Protein AF-A0A8I1A4J4-F1 (afdb_monomer)

Mean predicted aligned error: 4.93 Å

InterPro domains:
  IPR003477 mRNA interferase PemK-like [PF02452] (31-121)
  IPR011067 Plasmid maintenance toxin/Cell growth inhibitor [G3DSA:2.30.30.110] (20-127)

Radius of gyration: 15.29 Å; Cα contacts (8 Å, |Δi|>4): 222; chains: 1; bounding box: 37×37×42 Å

Nearest PDB structures (foldseek):
  4mdx-assembly1_B  TM=7.450E-01  e=3.726E-05  Bacillus subtilis subsp. subtilis str. 168
  1ne8-assembly1_A-2  TM=7.838E-01  e=9.534E-05  Bacillus subtilis
  5dlo-assembly1_A  TM=7.518E-01  e=6.703E-05  Staphylococcus aureus
  4mzm-assembly2_C  TM=7.976E-01  e=1.929E-04  Staphylococcus aureus subsp. aureus N315
  9g2a-assembly1_B  TM=7.712E-01  e=2.743E-04  Staphylococcus aureus subsp. aureus N315

Secondary structure (DSSP, 8-state):
--HHHHHHHHHHHHHHHHTT--GGGSPP--TT-EEEEE--S-STTS--SEEEEEE-S---TT-SEEEEEEEEEEPSS-PPPTTEEEEEE-HHHHHTTT--S--EEEEEGGG-EEEEGGGEEE--S--

Foldseek 3Di:
DDPVVVLVVVVVVCVVCVVVDFLLQFDQADAQDKFWFAPGDDDDPADGGIFIWGFHDRDDSRDQKGKTWTKDWADPPDDDDPQKAWPAFDPVRCVVVVHPDGTTMITRNVNIDMDGPSGTPPDGYDD

Organism: Thermoactinomyces intermedius (NCBI:txid2024)

pLDDT: mean 89.9, std 9.48, range [52.91, 98.5]

Solvent-accessible surface area (backbone atoms only — not comparable to full-atom values): 7405 Å² total; per-residue (Å²): 132,60,75,67,59,54,48,53,51,55,51,51,50,48,64,72,42,53,89,75,64,58,41,61,75,38,46,72,62,47,58,69,41,73,33,34,31,48,58,42,86,56,67,90,90,50,76,50,41,79,36,45,26,35,28,73,43,82,61,63,46,69,45,58,54,47,44,30,30,38,44,47,75,44,68,81,94,62,87,75,54,94,58,38,46,81,68,46,71,50,67,71,71,31,52,79,69,72,44,89,62,94,39,32,32,30,35,35,57,85,58,52,44,75,42,54,55,83,36,50,71,33,78,44,59,77,130

Structure (mmCIF, N/CA/C/O backbone):
data_AF-A0A8I1A4J4-F1
#
_entry.id   AF-A0A8I1A4J4-F1
#
loop_
_atom_site.group_PDB
_atom_site.id
_atom_site.type_symbol
_atom_site.label_atom_id
_atom_site.label_alt_id
_atom_site.label_comp_id
_atom_site.label_asym_id
_atom_site.label_entity_id
_atom_site.label_seq_id
_atom_site.pdbx_PDB_ins_code
_atom_site.Cartn_x
_atom_site.Cartn_y
_atom_site.Cartn_z
_atom_site.occupancy
_atom_site.B_iso_or_equiv
_atom_site.auth_seq_id
_atom_site.auth_comp_id
_atom_site.auth_asym_id
_atom_site.auth_atom_id
_atom_site.pdbx_PDB_model_num
ATOM 1 N N . MET A 1 1 ? 7.230 24.936 -4.726 1.00 52.91 1 MET A N 1
ATOM 2 C CA . MET A 1 1 ? 7.693 24.226 -3.509 1.00 52.91 1 MET A CA 1
ATOM 3 C C . MET A 1 1 ? 8.372 22.930 -3.926 1.00 52.91 1 MET A C 1
ATOM 5 O O . MET A 1 1 ? 7.842 22.257 -4.801 1.00 52.91 1 MET A O 1
ATOM 9 N N . ALA A 1 2 ? 9.539 22.599 -3.368 1.00 64.19 2 ALA A N 1
ATOM 10 C CA . ALA A 1 2 ? 10.268 21.379 -3.722 1.00 64.19 2 ALA A CA 1
ATOM 11 C C . ALA A 1 2 ? 9.506 20.118 -3.263 1.00 64.19 2 ALA A C 1
ATOM 13 O O . ALA A 1 2 ? 8.890 20.113 -2.203 1.00 64.19 2 ALA A O 1
ATOM 14 N N . VAL A 1 3 ? 9.566 19.022 -4.027 1.00 63.00 3 VAL A N 1
ATOM 15 C CA . VAL A 1 3 ? 8.867 17.751 -3.716 1.00 63.00 3 VAL A CA 1
ATOM 16 C C . VAL A 1 3 ? 9.197 17.224 -2.307 1.00 63.00 3 VAL A C 1
ATOM 18 O O . VAL A 1 3 ? 8.340 16.634 -1.650 1.00 63.00 3 VAL A O 1
ATOM 21 N N . SER A 1 4 ? 10.412 17.496 -1.818 1.00 65.06 4 SER A N 1
ATOM 22 C CA . SER A 1 4 ? 10.861 17.153 -0.461 1.00 65.06 4 SER A CA 1
ATOM 23 C C . SER A 1 4 ? 10.047 17.855 0.636 1.00 65.06 4 SER A C 1
ATOM 25 O O . SER A 1 4 ? 9.600 17.203 1.578 1.00 65.06 4 SER A O 1
ATOM 27 N N . THR A 1 5 ? 9.754 19.155 0.489 1.00 77.62 5 THR A N 1
ATOM 28 C CA . THR A 1 5 ? 9.017 19.899 1.524 1.00 77.62 5 THR A CA 1
ATOM 29 C C . THR A 1 5 ? 7.597 19.368 1.662 1.00 77.62 5 THR A C 1
ATOM 31 O O . THR A 1 5 ? 7.131 19.163 2.777 1.00 77.62 5 THR A O 1
ATOM 34 N N . LYS A 1 6 ? 6.933 19.048 0.543 1.00 81.62 6 LYS A N 1
ATOM 35 C CA . LYS A 1 6 ? 5.584 18.463 0.556 1.00 81.62 6 LYS A CA 1
ATOM 36 C C . LYS A 1 6 ? 5.534 17.151 1.347 1.00 81.62 6 LYS A C 1
ATOM 38 O O . LYS A 1 6 ? 4.656 16.986 2.182 1.00 81.62 6 LYS A O 1
ATOM 43 N N . ARG A 1 7 ? 6.480 16.236 1.116 1.00 79.06 7 ARG A N 1
ATOM 44 C CA . ARG A 1 7 ? 6.495 14.928 1.794 1.00 79.06 7 ARG A CA 1
ATOM 45 C C . ARG A 1 7 ? 6.729 15.044 3.303 1.00 79.06 7 ARG A C 1
ATOM 47 O O . ARG A 1 7 ? 6.149 14.275 4.063 1.00 79.06 7 ARG A O 1
ATOM 54 N N . LEU A 1 8 ? 7.533 16.016 3.737 1.00 84.44 8 LEU A N 1
ATOM 55 C CA . LEU A 1 8 ? 7.713 16.318 5.160 1.00 84.44 8 LEU A CA 1
ATOM 56 C C . LEU A 1 8 ? 6.434 16.88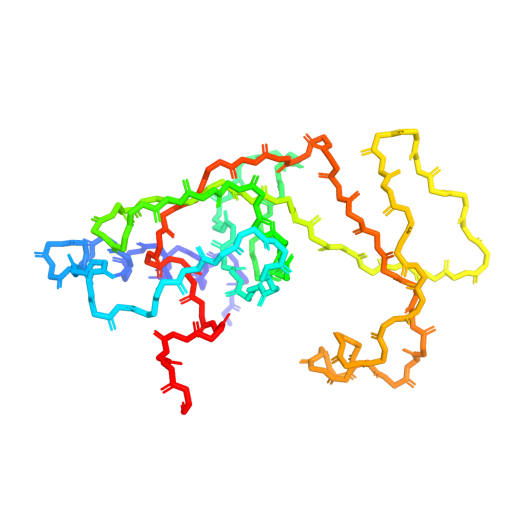1 5.793 1.00 84.44 8 LEU A C 1
ATOM 58 O O . LEU A 1 8 ? 6.077 16.476 6.897 1.00 84.44 8 LEU A O 1
ATOM 62 N N . TYR A 1 9 ? 5.713 17.759 5.088 1.00 87.69 9 TYR A N 1
ATOM 63 C CA . TYR A 1 9 ? 4.409 18.247 5.546 1.00 87.69 9 TYR A CA 1
ATOM 64 C C . TYR A 1 9 ? 3.374 17.123 5.645 1.00 87.69 9 TYR A C 1
ATOM 66 O O . TYR A 1 9 ? 2.691 17.024 6.662 1.00 87.69 9 TYR A O 1
ATOM 74 N N . ASP A 1 10 ? 3.300 16.249 4.637 1.00 88.00 10 ASP A N 1
ATOM 75 C CA . ASP A 1 10 ? 2.407 15.085 4.649 1.00 88.00 10 ASP A CA 1
ATOM 76 C C . ASP A 1 10 ? 2.722 14.183 5.864 1.00 88.00 10 ASP A C 1
ATOM 78 O O . ASP A 1 10 ? 1.821 13.778 6.602 1.00 88.00 10 ASP A O 1
ATOM 82 N N . PHE A 1 11 ? 4.011 13.941 6.142 1.00 89.12 11 PHE A N 1
ATOM 83 C CA . PHE A 1 11 ? 4.449 13.185 7.319 1.00 89.12 11 PHE A CA 1
ATOM 84 C C . PHE A 1 11 ? 4.060 13.855 8.644 1.00 89.12 11 PHE A C 1
ATOM 86 O O . PHE A 1 11 ? 3.519 13.193 9.528 1.00 89.12 11 PHE A O 1
ATOM 93 N N . SER A 1 12 ? 4.264 15.168 8.770 1.00 90.56 12 SER A N 1
ATOM 94 C CA . SER A 1 12 ? 3.838 15.930 9.949 1.00 90.56 12 SER A CA 1
ATOM 95 C C . SER A 1 12 ? 2.323 15.843 10.172 1.00 90.56 12 SER A C 1
ATOM 97 O O . SER A 1 12 ? 1.876 15.656 11.305 1.00 90.56 12 SER A O 1
ATOM 99 N N . GLY A 1 13 ? 1.531 15.890 9.097 1.00 91.12 13 GLY A N 1
ATOM 100 C CA . GLY A 1 13 ? 0.082 15.709 9.158 1.00 91.12 13 GLY A CA 1
ATOM 101 C C . GLY A 1 13 ? -0.326 14.333 9.690 1.00 91.12 13 GLY A C 1
ATOM 102 O O . GLY A 1 13 ? -1.251 14.240 10.500 1.00 91.12 13 GLY A O 1
ATOM 103 N N . TYR A 1 14 ? 0.388 13.268 9.306 1.00 92.12 14 TYR A N 1
ATOM 104 C CA . TYR A 1 14 ? 0.162 11.941 9.885 1.00 92.12 14 TYR A CA 1
ATOM 105 C C . TYR A 1 14 ? 0.416 11.927 11.395 1.00 92.12 14 TYR A C 1
ATOM 107 O O . TYR A 1 14 ? -0.443 11.443 12.125 1.00 92.12 14 TYR A O 1
ATOM 115 N N . LEU A 1 15 ? 1.519 12.514 11.872 1.00 91.81 15 LEU A N 1
ATOM 116 C CA . LEU A 1 15 ? 1.828 12.570 13.310 1.00 91.81 15 LEU A CA 1
ATOM 117 C C . LEU A 1 15 ? 0.738 13.299 14.110 1.00 91.81 15 LEU A C 1
ATOM 119 O O . LEU A 1 15 ? 0.333 12.850 15.177 1.00 91.81 15 LEU A O 1
ATOM 123 N N . GLN A 1 16 ? 0.203 14.400 13.578 1.00 92.81 16 GLN A N 1
ATOM 124 C CA . GLN A 1 16 ? -0.887 15.132 14.234 1.00 92.81 16 GLN A CA 1
ATOM 125 C C . GLN A 1 16 ? -2.200 14.337 14.276 1.00 92.81 16 GLN A C 1
ATOM 127 O O . GLN A 1 16 ? -2.998 14.489 15.205 1.00 92.81 16 GLN A O 1
ATOM 132 N N . PHE A 1 17 ? -2.456 13.516 13.256 1.00 92.62 17 PHE A N 1
ATOM 133 C CA . PHE A 1 17 ? -3.683 12.734 13.145 1.00 92.62 17 PHE A CA 1
ATOM 134 C C . PHE A 1 17 ? -3.622 11.393 13.889 1.00 92.62 17 PHE A C 1
ATOM 136 O O . PHE A 1 17 ? -4.673 10.842 14.207 1.00 92.62 17 PHE A O 1
ATOM 143 N N . GLU A 1 18 ? -2.427 10.884 14.193 1.00 92.94 18 GLU A N 1
ATOM 144 C CA . GLU A 1 18 ? -2.197 9.573 14.814 1.00 92.94 18 GLU A CA 1
ATOM 145 C C . GLU A 1 18 ? -3.044 9.353 16.071 1.00 92.94 18 GLU A C 1
ATOM 147 O O . GLU A 1 18 ? -3.772 8.368 16.157 1.00 92.94 18 GLU A O 1
ATOM 152 N N . LEU A 1 19 ? -3.070 10.332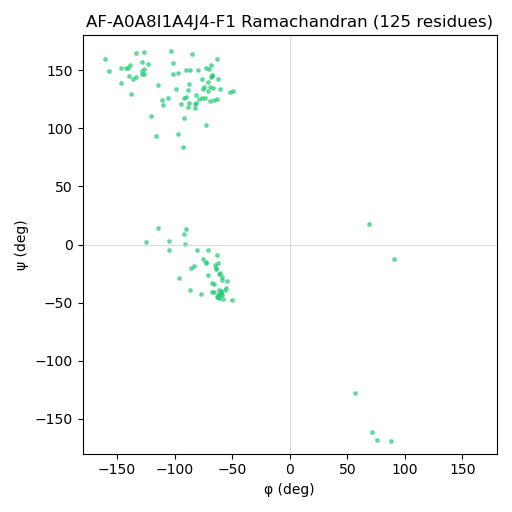 16.980 1.00 91.75 19 LEU A N 1
ATOM 153 C CA . LEU A 1 19 ? -3.843 10.263 18.228 1.00 91.75 19 LEU A CA 1
ATOM 154 C C . LEU A 1 19 ? -5.366 10.199 18.022 1.00 91.75 19 LEU A C 1
ATOM 156 O O . LEU A 1 19 ? -6.101 9.811 18.926 1.00 91.75 19 LEU A O 1
ATOM 160 N N . LYS A 1 20 ? -5.858 10.620 16.853 1.00 94.56 20 LYS A N 1
ATOM 161 C CA . LYS A 1 20 ? -7.288 10.649 16.504 1.00 94.56 20 LYS A CA 1
ATOM 162 C C . LYS A 1 20 ? -7.674 9.528 15.540 1.00 94.56 20 LYS A C 1
ATOM 164 O O . LYS A 1 20 ? -8.848 9.420 15.169 1.00 94.56 20 LYS A O 1
ATOM 169 N N . PHE A 1 21 ? -6.707 8.745 15.072 1.00 95.25 21 PHE A N 1
ATOM 170 C CA . PHE A 1 21 ? -6.955 7.710 14.089 1.00 95.25 21 PHE A CA 1
ATOM 171 C C . PHE A 1 21 ? -7.626 6.499 14.736 1.00 95.25 21 PHE A C 1
ATOM 173 O O . PHE A 1 21 ? -7.111 5.911 15.679 1.00 95.25 21 PHE A O 1
ATOM 180 N N . ASP A 1 22 ? -8.763 6.097 14.170 1.00 95.38 22 ASP A N 1
ATOM 181 C CA . ASP A 1 22 ? -9.429 4.844 14.511 1.00 95.38 22 ASP A CA 1
ATOM 182 C C . ASP A 1 22 ? -9.543 3.973 13.246 1.00 95.38 22 ASP A C 1
ATOM 184 O O . ASP A 1 22 ? -10.313 4.321 12.335 1.00 95.38 22 ASP A O 1
ATOM 188 N N . PRO A 1 23 ? -8.809 2.846 13.161 1.00 95.12 23 PRO A N 1
ATOM 189 C CA . PRO A 1 23 ? -8.857 1.946 12.010 1.00 95.12 23 PRO A CA 1
ATOM 190 C C . PRO A 1 23 ? -10.251 1.352 11.783 1.00 95.12 23 PRO A C 1
ATOM 192 O O . PRO A 1 23 ? -10.616 1.089 10.636 1.00 95.12 23 PRO A O 1
ATOM 195 N N . LYS A 1 24 ? -11.091 1.239 12.824 1.00 94.56 24 LYS A N 1
ATOM 196 C CA . LYS A 1 24 ? -12.464 0.727 12.694 1.00 94.56 24 LYS A CA 1
ATOM 197 C C . LYS A 1 24 ? -13.339 1.628 11.828 1.00 94.56 24 LYS A C 1
ATOM 199 O O . LYS A 1 24 ? -14.33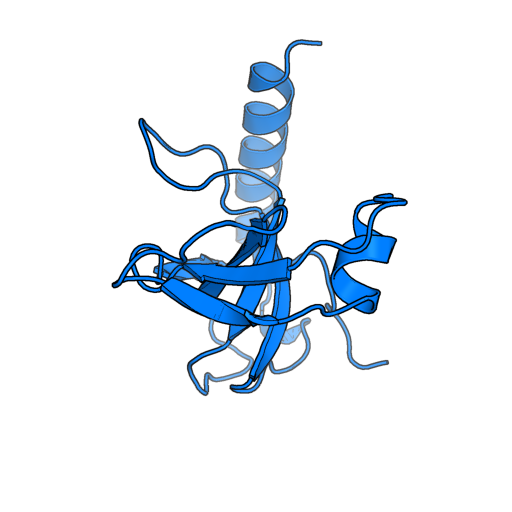9 1.165 11.282 1.00 94.56 24 LYS A O 1
ATOM 204 N N . ARG A 1 25 ? -12.978 2.901 11.643 1.00 93.44 25 ARG A N 1
ATOM 205 C CA . ARG A 1 25 ? -13.704 3.822 10.752 1.00 93.44 25 ARG A CA 1
ATOM 206 C C . ARG A 1 25 ? -13.482 3.523 9.269 1.00 93.44 25 ARG A C 1
ATOM 208 O O . ARG A 1 25 ? -14.234 4.038 8.442 1.00 93.44 25 ARG A O 1
ATOM 215 N N . LEU A 1 26 ? -12.477 2.716 8.933 1.00 94.50 26 LEU A N 1
ATOM 216 C CA . LEU A 1 26 ? -12.241 2.228 7.577 1.00 94.50 26 LEU A CA 1
ATOM 217 C C . LEU A 1 26 ? -13.085 0.978 7.289 1.00 94.50 26 LEU A C 1
ATOM 219 O O . LEU A 1 26 ? -13.595 0.334 8.213 1.00 94.50 26 LEU A O 1
ATOM 223 N N . LYS A 1 27 ? -13.237 0.619 6.007 1.00 94.44 27 LYS A N 1
ATOM 224 C CA . LYS A 1 27 ? -13.748 -0.712 5.629 1.00 94.44 27 LYS A CA 1
ATOM 225 C C . LYS A 1 27 ? -12.788 -1.816 6.100 1.00 94.44 27 LYS A C 1
ATOM 227 O O . LYS A 1 27 ? -11.613 -1.555 6.352 1.00 94.44 27 LYS A O 1
ATOM 232 N N . LYS A 1 28 ? -13.292 -3.051 6.210 1.00 94.88 28 LYS A N 1
ATOM 233 C CA . LYS A 1 28 ? -12.420 -4.234 6.267 1.00 94.88 28 LYS A CA 1
ATOM 234 C C . LYS A 1 28 ? -11.776 -4.404 4.890 1.00 94.88 28 LYS A C 1
ATOM 236 O O . LYS A 1 28 ? -12.464 -4.210 3.887 1.00 94.88 28 LYS A O 1
ATOM 241 N N . TYR A 1 29 ? -10.480 -4.675 4.871 1.00 96.31 29 TYR A N 1
ATOM 242 C CA . TYR A 1 29 ? -9.728 -4.950 3.656 1.00 96.31 29 TYR A CA 1
ATOM 243 C C . TYR A 1 29 ? -9.442 -6.444 3.632 1.00 96.31 29 TYR A C 1
ATOM 245 O O . TYR A 1 29 ? -8.936 -6.972 4.618 1.00 96.31 29 TYR A O 1
ATOM 253 N N . GLU A 1 30 ? -9.809 -7.099 2.542 1.00 96.00 30 GLU A N 1
ATOM 254 C CA . GLU A 1 30 ? -9.642 -8.545 2.384 1.00 96.00 30 GLU A CA 1
ATOM 255 C C . GLU A 1 30 ? -8.413 -8.843 1.507 1.00 96.00 30 GLU A C 1
ATOM 257 O O . GLU A 1 30 ? -8.031 -7.996 0.690 1.00 96.00 30 GLU A O 1
ATOM 262 N N . PRO A 1 31 ? -7.801 -10.037 1.615 1.00 97.62 31 PRO A N 1
ATOM 263 C CA . PRO A 1 31 ? -6.797 -10.488 0.657 1.00 97.62 31 PRO A CA 1
ATOM 264 C C . PRO A 1 31 ? -7.274 -10.319 -0.791 1.00 97.62 31 PRO A C 1
ATOM 266 O O . PRO A 1 31 ? -8.385 -10.711 -1.141 1.00 97.62 31 PRO A O 1
ATOM 269 N N . GLY A 1 32 ? -6.426 -9.740 -1.638 1.00 96.44 32 GLY A N 1
ATOM 270 C CA . GLY A 1 32 ? -6.747 -9.429 -3.032 1.00 96.44 32 GLY A CA 1
ATOM 271 C C . GLY A 1 32 ? -7.345 -8.038 -3.262 1.00 96.44 32 GLY A C 1
ATOM 272 O O . GLY A 1 32 ? -7.358 -7.589 -4.408 1.00 96.44 32 GLY A O 1
ATOM 273 N N . ASP A 1 33 ? -7.767 -7.312 -2.216 1.00 96.25 33 ASP A N 1
ATOM 274 C CA . ASP A 1 33 ? -8.204 -5.920 -2.367 1.00 96.25 33 ASP A CA 1
ATOM 275 C C . ASP A 1 33 ? -7.057 -5.055 -2.920 1.00 96.25 33 ASP A C 1
ATOM 277 O O . ASP A 1 33 ? -5.928 -5.085 -2.418 1.00 96.25 33 ASP A O 1
ATOM 281 N N . ILE A 1 34 ? -7.368 -4.226 -3.923 1.00 96.06 34 ILE A N 1
ATOM 282 C CA . ILE A 1 34 ? -6.459 -3.192 -4.424 1.00 96.06 34 ILE A CA 1
ATOM 283 C C . ILE A 1 34 ? -6.734 -1.890 -3.679 1.00 96.06 34 ILE A C 1
ATOM 285 O O . ILE A 1 34 ? -7.857 -1.382 -3.660 1.00 96.06 34 ILE A O 1
ATOM 289 N N . ILE A 1 35 ? -5.683 -1.329 -3.093 1.00 96.56 35 ILE A N 1
ATOM 290 C CA . 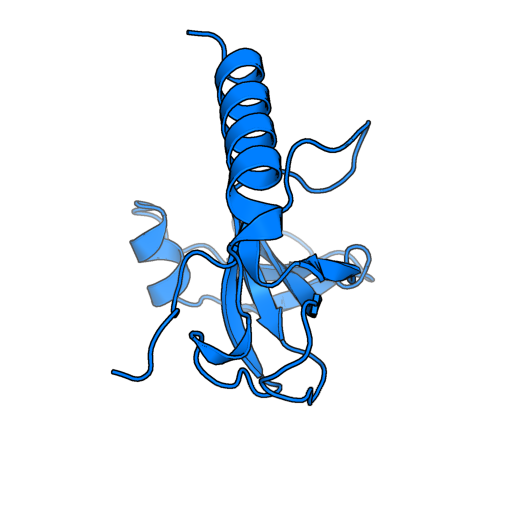ILE A 1 35 ? -5.740 -0.092 -2.323 1.00 96.56 35 ILE A CA 1
ATOM 291 C C . ILE A 1 35 ? -4.722 0.922 -2.837 1.00 96.56 35 ILE A C 1
ATOM 293 O O . ILE A 1 35 ? -3.638 0.570 -3.291 1.00 96.56 35 ILE A O 1
ATOM 297 N N . ASP A 1 36 ? -5.073 2.198 -2.760 1.00 96.06 36 ASP A N 1
ATOM 298 C CA . ASP A 1 36 ? -4.197 3.331 -3.033 1.00 96.06 36 ASP A CA 1
ATOM 299 C C . ASP A 1 36 ? -3.583 3.829 -1.721 1.00 96.06 36 ASP A C 1
ATOM 301 O O . ASP A 1 36 ? -4.307 4.189 -0.786 1.00 96.06 36 ASP A O 1
ATOM 305 N N . VAL A 1 37 ? -2.255 3.822 -1.638 1.00 96.06 37 VAL A N 1
ATOM 306 C CA . VAL A 1 37 ? -1.500 3.986 -0.393 1.00 96.06 37 VAL A CA 1
ATOM 307 C C . VAL A 1 37 ? -0.332 4.939 -0.588 1.00 96.06 37 VAL A C 1
ATOM 309 O O . VAL A 1 37 ? 0.365 4.876 -1.596 1.00 96.06 37 VAL A O 1
ATOM 312 N N . ASP A 1 38 ? -0.041 5.766 0.416 1.00 95.31 38 ASP A N 1
ATOM 313 C CA . ASP A 1 38 ? 1.241 6.471 0.508 1.00 95.31 38 ASP A CA 1
ATOM 314 C C . ASP A 1 38 ? 2.291 5.691 1.313 1.00 95.31 38 ASP A C 1
ATOM 316 O O . ASP A 1 38 ? 2.242 5.608 2.545 1.00 95.31 38 ASP A O 1
ATOM 320 N N . PHE A 1 39 ? 3.299 5.176 0.611 1.00 94.56 39 PHE A N 1
ATOM 321 C CA . PHE A 1 39 ? 4.445 4.484 1.200 1.00 94.56 39 PHE A CA 1
ATOM 322 C C . PHE A 1 39 ? 5.401 5.413 1.957 1.00 94.56 39 PHE A C 1
ATOM 324 O O . PHE A 1 39 ? 6.307 4.929 2.629 1.00 94.56 39 PHE A O 1
ATOM 331 N N . GLY A 1 40 ? 5.170 6.727 1.926 1.00 90.69 40 GLY A N 1
ATOM 332 C CA . GLY A 1 40 ? 5.847 7.707 2.763 1.00 90.69 40 GLY A CA 1
ATOM 333 C C . GLY A 1 40 ? 7.148 8.244 2.185 1.00 90.69 40 GLY A C 1
ATOM 334 O O . GLY A 1 40 ? 7.477 8.059 1.009 1.00 90.69 40 GLY A O 1
ATOM 335 N N . PHE A 1 41 ? 7.874 8.962 3.041 1.00 87.31 41 PHE A N 1
ATOM 336 C CA . PHE A 1 41 ? 9.204 9.481 2.759 1.00 87.31 41 PHE A CA 1
ATOM 337 C C . PHE A 1 41 ? 10.244 8.533 3.348 1.00 87.31 41 PHE A C 1
ATOM 339 O O . PHE A 1 41 ? 10.547 8.601 4.536 1.00 87.31 41 PHE A O 1
ATOM 346 N N . ASN A 1 42 ? 10.736 7.627 2.509 1.00 88.50 42 ASN A N 1
ATOM 347 C CA . ASN A 1 42 ? 11.674 6.589 2.914 1.00 88.50 42 ASN A CA 1
ATOM 348 C C . ASN A 1 42 ? 13.107 6.921 2.483 1.00 88.50 42 ASN A C 1
ATOM 350 O O . ASN A 1 42 ? 13.337 7.823 1.673 1.00 88.50 42 ASN A O 1
ATOM 354 N N . VAL A 1 43 ? 14.068 6.192 3.045 1.00 90.94 43 VAL A N 1
ATOM 355 C CA . VAL A 1 43 ? 15.500 6.395 2.804 1.00 90.94 43 VAL A CA 1
ATOM 356 C C . VAL A 1 43 ? 15.999 5.560 1.624 1.00 90.94 43 VAL A C 1
ATOM 358 O O . VAL A 1 43 ? 15.507 4.466 1.349 1.00 90.94 43 VAL A O 1
ATOM 361 N N . GLY A 1 44 ? 17.016 6.068 0.926 1.00 90.25 44 GLY A N 1
ATOM 362 C CA . GLY A 1 44 ? 17.693 5.331 -0.141 1.00 90.25 44 GLY A CA 1
ATOM 363 C C . GLY A 1 44 ? 16.754 4.867 -1.261 1.00 90.25 44 GLY A C 1
ATOM 364 O O . GLY A 1 44 ? 16.034 5.668 -1.852 1.00 90.25 44 GLY A O 1
ATOM 365 N N . ALA A 1 45 ? 16.807 3.569 -1.575 1.00 89.25 45 ALA A N 1
ATOM 366 C CA . ALA A 1 45 ? 16.066 2.945 -2.674 1.00 89.25 45 ALA A CA 1
ATOM 367 C C . ALA A 1 45 ? 14.693 2.375 -2.264 1.00 89.25 45 ALA A C 1
ATOM 369 O O . ALA A 1 45 ? 14.058 1.672 -3.053 1.00 89.25 45 ALA A O 1
ATOM 370 N N . GLU A 1 46 ? 14.231 2.645 -1.041 1.00 92.12 46 GLU A N 1
ATOM 371 C CA . GLU A 1 46 ? 12.908 2.215 -0.601 1.00 92.12 46 GLU A CA 1
ATOM 372 C C . GLU A 1 46 ? 11.796 2.852 -1.444 1.00 92.12 46 GLU A C 1
ATOM 374 O O . GLU A 1 46 ? 11.843 4.029 -1.812 1.00 92.12 46 GLU A O 1
ATOM 379 N N . LEU A 1 47 ? 10.743 2.077 -1.717 1.00 92.06 47 LEU A N 1
ATOM 380 C CA . LEU A 1 47 ? 9.560 2.604 -2.389 1.00 92.06 47 LEU A CA 1
ATOM 381 C C . LEU A 1 47 ? 8.912 3.674 -1.511 1.00 92.06 47 LEU A C 1
ATOM 383 O O . LEU A 1 47 ? 8.567 3.391 -0.369 1.00 92.06 47 LEU A O 1
ATOM 387 N N . GLY A 1 48 ? 8.712 4.872 -2.052 1.00 91.62 48 GLY A N 1
ATOM 388 C CA . GLY A 1 48 ? 8.064 5.979 -1.355 1.00 91.62 48 GLY A CA 1
ATOM 389 C C . GLY A 1 48 ? 7.011 6.666 -2.217 1.00 91.62 48 GLY A C 1
ATOM 390 O O . GLY A 1 48 ? 6.986 6.516 -3.439 1.00 91.62 48 GLY A O 1
ATOM 391 N N . GLY A 1 49 ? 6.166 7.469 -1.578 1.00 90.94 49 GLY A N 1
ATOM 392 C CA . GLY A 1 49 ? 5.051 8.152 -2.227 1.00 90.94 49 GLY A CA 1
ATOM 393 C C . GLY A 1 49 ? 3.856 7.245 -2.538 1.00 90.94 49 GLY A C 1
ATOM 394 O O . GLY A 1 49 ? 3.753 6.112 -2.067 1.00 90.94 49 GLY A O 1
ATOM 395 N N . ARG A 1 50 ? 2.930 7.775 -3.344 1.00 92.31 50 ARG A N 1
ATOM 396 C CA . ARG A 1 50 ? 1.614 7.180 -3.596 1.00 92.31 50 ARG A CA 1
ATOM 397 C C . ARG A 1 50 ? 1.658 6.076 -4.654 1.00 92.31 50 ARG A C 1
ATOM 399 O O . ARG A 1 50 ? 2.033 6.320 -5.801 1.00 92.31 50 ARG A O 1
ATOM 406 N N . HIS A 1 51 ? 1.250 4.870 -4.279 1.00 94.44 51 HIS A N 1
ATOM 407 C CA . HIS A 1 51 ? 1.190 3.701 -5.148 1.00 94.44 51 HIS A CA 1
ATOM 408 C C . HIS A 1 51 ? -0.040 2.846 -4.848 1.00 94.44 51 HIS A C 1
ATOM 410 O O . HIS A 1 51 ? -0.503 2.776 -3.713 1.00 94.44 51 HIS A O 1
ATOM 416 N N . TYR A 1 52 ? -0.516 2.138 -5.873 1.00 96.69 52 TYR A N 1
ATOM 417 C CA . TYR A 1 52 ? -1.433 1.031 -5.644 1.00 96.69 52 TYR A CA 1
ATOM 418 C C . TYR A 1 52 ? -0.696 -0.126 -4.979 1.00 96.69 52 TYR A C 1
ATOM 420 O O . TYR A 1 52 ? 0.503 -0.312 -5.197 1.00 96.69 52 TYR A O 1
ATOM 428 N N . ALA A 1 53 ? -1.417 -0.910 -4.195 1.00 97.94 53 ALA A N 1
ATOM 429 C CA . ALA A 1 53 ? -0.920 -2.111 -3.556 1.00 97.94 53 ALA A CA 1
ATOM 430 C C . ALA A 1 53 ? -2.040 -3.149 -3.458 1.00 97.94 53 ALA A C 1
ATOM 432 O O . ALA A 1 53 ? -3.212 -2.783 -3.380 1.00 97.94 53 ALA A O 1
ATOM 433 N N . VAL A 1 54 ? -1.671 -4.427 -3.455 1.00 98.06 54 VAL A N 1
ATOM 434 C CA . VAL A 1 54 ? -2.595 -5.530 -3.176 1.00 98.06 54 VAL A CA 1
ATOM 435 C C . VAL A 1 54 ? -2.447 -5.961 -1.722 1.00 98.06 54 VAL A C 1
ATOM 437 O O . VAL A 1 54 ? -1.327 -6.096 -1.222 1.00 98.06 54 VAL A O 1
ATOM 440 N N . VAL A 1 55 ? -3.569 -6.147 -1.036 1.00 98.19 55 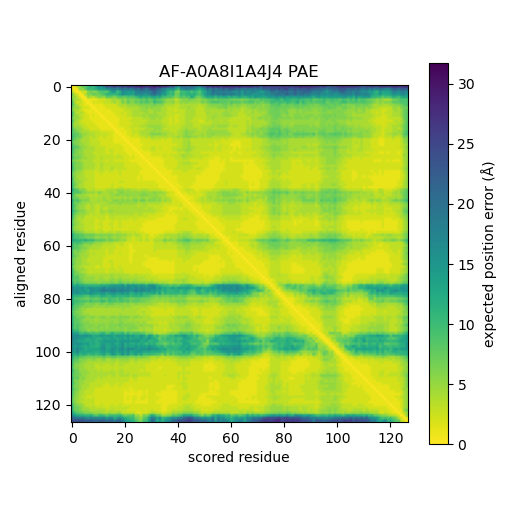VAL A N 1
ATOM 441 C CA . VAL A 1 55 ? -3.620 -6.706 0.319 1.00 98.19 55 VAL A CA 1
ATOM 442 C C . VAL A 1 55 ? -3.361 -8.206 0.256 1.00 98.19 55 VAL A C 1
ATOM 444 O O . VAL A 1 55 ? -3.911 -8.893 -0.602 1.00 98.19 55 VAL A O 1
ATOM 447 N N . VAL A 1 56 ? -2.526 -8.725 1.156 1.00 97.75 56 VAL A N 1
ATOM 448 C CA . VAL A 1 56 ? -2.102 -10.140 1.131 1.00 97.75 56 VAL A CA 1
ATOM 449 C C . VAL A 1 56 ? -2.356 -10.896 2.430 1.00 97.75 56 VAL A C 1
ATOM 451 O O . VAL A 1 56 ? -2.029 -12.075 2.524 1.00 97.75 56 VAL A O 1
ATOM 454 N N . GLU A 1 57 ? -2.955 -10.244 3.420 1.00 95.25 57 GLU A N 1
ATOM 455 C CA . GLU A 1 57 ? -3.348 -10.862 4.685 1.00 95.25 57 GLU A CA 1
ATOM 456 C C . GLU A 1 57 ? -4.825 -10.612 4.978 1.00 95.25 57 GLU A C 1
ATOM 458 O O . GLU A 1 57 ? -5.380 -9.590 4.571 1.00 95.25 57 GLU A O 1
ATOM 463 N N . ASP A 1 58 ? -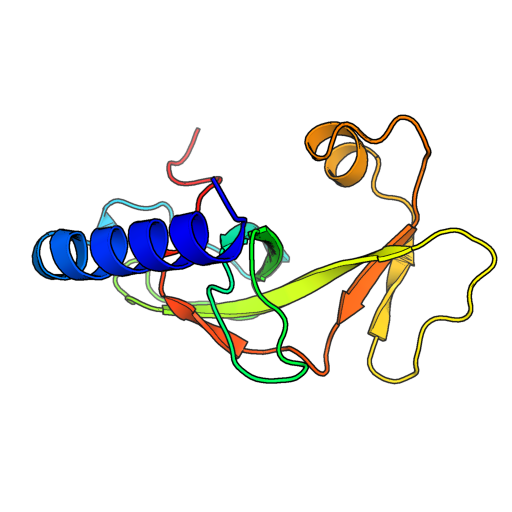5.450 -11.542 5.698 1.00 94.75 58 ASP A N 1
ATOM 464 C CA . ASP A 1 58 ? -6.726 -11.289 6.359 1.00 94.75 58 ASP A CA 1
ATOM 465 C C . ASP A 1 58 ? -6.426 -10.718 7.743 1.00 94.75 58 ASP A C 1
ATOM 467 O O . ASP A 1 58 ? -5.754 -11.358 8.553 1.00 94.75 58 ASP A O 1
ATOM 471 N N . ASN A 1 59 ? -6.884 -9.493 7.994 1.00 90.31 59 ASN A N 1
ATOM 472 C CA . ASN A 1 59 ? -6.669 -8.823 9.267 1.00 90.31 59 ASN A CA 1
ATOM 473 C C . ASN A 1 59 ? -7.964 -8.282 9.864 1.00 90.31 59 ASN A C 1
ATOM 475 O O . ASN A 1 59 ? -8.970 -8.037 9.183 1.00 90.31 59 ASN A O 1
ATOM 479 N N . ALA A 1 60 ? -7.954 -8.087 11.182 1.00 93.56 60 ALA A N 1
ATOM 480 C CA . ALA A 1 60 ? -9.111 -7.545 11.855 1.00 93.56 60 ALA A CA 1
ATOM 481 C C . ALA A 1 60 ? -9.310 -6.087 11.428 1.00 93.56 60 ALA A C 1
ATOM 483 O O . ALA A 1 60 ? -8.379 -5.299 11.228 1.00 93.56 60 ALA A O 1
ATOM 484 N N . ARG A 1 61 ? -10.575 -5.669 11.342 1.00 93.00 61 ARG A N 1
ATOM 485 C CA . ARG A 1 61 ? -10.913 -4.279 10.999 1.00 93.00 61 ARG A CA 1
ATOM 486 C C . ARG A 1 61 ? -10.311 -3.275 11.995 1.00 93.00 61 ARG A C 1
ATOM 488 O O . ARG A 1 61 ? -10.028 -2.143 11.618 1.00 93.00 61 ARG A O 1
ATOM 495 N N . SER A 1 62 ? -10.103 -3.696 13.241 1.00 94.94 62 SER A N 1
ATOM 496 C CA . SER A 1 62 ? -9.461 -2.921 14.305 1.00 94.94 62 SER A CA 1
ATOM 497 C C . SER A 1 62 ? -7.945 -2.805 14.191 1.00 94.94 62 SER A C 1
ATOM 499 O O . SER A 1 62 ? -7.373 -1.990 14.909 1.00 94.94 62 SER A O 1
ATOM 501 N N . ASP A 1 63 ? -7.289 -3.5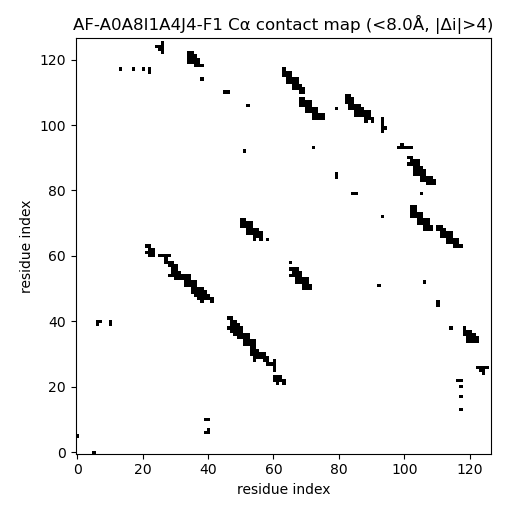85 13.334 1.00 96.12 63 ASP A N 1
ATOM 502 C CA . ASP A 1 63 ? -5.831 -3.566 13.261 1.00 96.12 63 ASP A CA 1
ATOM 503 C C . ASP A 1 63 ? -5.360 -2.257 12.641 1.00 96.12 63 ASP A C 1
ATOM 505 O O . ASP A 1 63 ? -5.877 -1.829 11.608 1.00 96.12 63 ASP A O 1
ATOM 509 N N . GLY A 1 64 ? -4.384 -1.606 13.273 1.00 95.69 64 GLY A N 1
ATOM 510 C CA . GLY A 1 64 ? -3.853 -0.321 12.815 1.00 95.69 64 GLY A CA 1
ATOM 511 C C . GLY A 1 64 ? -2.978 -0.424 11.565 1.00 95.69 64 GLY A C 1
ATOM 512 O O . GLY A 1 64 ? -2.732 0.588 10.908 1.00 95.69 64 GLY A O 1
ATOM 513 N N . THR A 1 65 ? -2.529 -1.630 11.214 1.00 97.12 65 THR A N 1
ATOM 514 C CA . THR A 1 65 ? -1.647 -1.882 10.069 1.00 97.12 65 THR A CA 1
ATOM 515 C C . THR A 1 65 ? -2.217 -2.946 9.140 1.00 97.12 65 THR A C 1
ATOM 517 O O . THR A 1 65 ? -3.194 -3.602 9.492 1.00 97.12 65 THR A O 1
ATOM 520 N N . ILE A 1 66 ? -1.667 -3.044 7.930 1.00 97.75 66 ILE A N 1
ATOM 521 C CA . ILE A 1 66 ? -2.007 -4.079 6.955 1.00 97.75 66 ILE A CA 1
ATOM 522 C C . ILE A 1 66 ? -0.795 -4.463 6.107 1.00 97.75 66 ILE A C 1
ATOM 524 O O . ILE A 1 66 ? -0.029 -3.587 5.699 1.00 97.75 66 ILE A O 1
ATOM 528 N N . MET A 1 67 ? -0.622 -5.753 5.829 1.00 98.38 67 MET A N 1
ATOM 529 C CA . MET A 1 67 ? 0.413 -6.263 4.929 1.00 98.38 67 MET A CA 1
ATOM 530 C C . MET A 1 67 ? -0.008 -6.154 3.463 1.00 98.38 67 MET A C 1
ATOM 532 O O . MET A 1 67 ? -1.088 -6.594 3.059 1.00 98.38 67 MET A O 1
ATOM 536 N N . VAL A 1 68 ? 0.872 -5.560 2.655 1.00 98.50 68 VAL A N 1
ATOM 537 C CA . VAL A 1 68 ? 0.602 -5.261 1.247 1.00 98.50 68 VAL A CA 1
ATOM 538 C C . VAL A 1 68 ? 1.801 -5.553 0.357 1.00 98.50 68 VAL A C 1
ATOM 540 O O . VAL A 1 68 ? 2.956 -5.469 0.784 1.00 98.50 68 VAL A O 1
ATOM 543 N N . ILE A 1 69 ? 1.523 -5.815 -0.918 1.00 98.31 69 ILE A N 1
ATOM 544 C CA . ILE A 1 69 ? 2.527 -5.858 -1.981 1.00 98.31 69 ILE A CA 1
ATOM 545 C C . ILE A 1 69 ? 2.318 -4.656 -2.906 1.00 98.31 69 ILE A C 1
ATOM 547 O O . ILE A 1 69 ? 1.247 -4.529 -3.507 1.00 98.31 69 ILE A O 1
ATOM 551 N N . PRO A 1 70 ? 3.315 -3.769 -3.063 1.00 97.81 70 PRO A N 1
ATOM 552 C CA . PRO A 1 70 ? 3.173 -2.610 -3.931 1.00 97.81 70 PRO A CA 1
ATOM 553 C C . PRO A 1 70 ? 3.090 -2.982 -5.412 1.00 97.81 70 PRO A C 1
ATOM 555 O O . PRO A 1 70 ? 3.806 -3.864 -5.894 1.00 97.81 70 PRO A O 1
ATOM 558 N N . LEU A 1 71 ? 2.279 -2.231 -6.151 1.00 96.81 71 LEU A N 1
ATOM 559 C CA . LEU A 1 71 ? 2.142 -2.323 -7.599 1.00 96.81 71 LEU A CA 1
ATOM 560 C C . LEU A 1 71 ? 2.923 -1.205 -8.302 1.00 96.81 71 LEU A C 1
ATOM 562 O O . LEU A 1 71 ? 3.052 -0.068 -7.827 1.00 96.81 71 LEU A O 1
ATOM 566 N N . SER A 1 72 ? 3.450 -1.529 -9.477 1.00 92.75 72 SER A N 1
ATOM 567 C CA . SER A 1 72 ? 4.186 -0.603 -10.332 1.00 92.75 72 SER A CA 1
ATOM 568 C C . SER A 1 72 ? 3.821 -0.824 -11.794 1.00 92.75 72 SER A C 1
ATOM 570 O O . SER A 1 72 ? 3.578 -1.951 -12.215 1.00 92.75 72 SER A O 1
ATOM 572 N N . SER A 1 73 ? 3.789 0.257 -12.568 1.00 92.00 73 SER A N 1
ATOM 573 C CA . SER A 1 73 ? 3.555 0.210 -14.008 1.00 92.00 73 SER A CA 1
ATOM 574 C C . SER A 1 73 ? 4.862 -0.006 -14.773 1.00 92.00 73 SER A C 1
ATOM 576 O O . SER A 1 73 ? 5.923 0.462 -14.350 1.00 92.00 73 SER A O 1
ATOM 578 N N . TYR A 1 74 ? 4.800 -0.653 -15.932 1.00 91.25 74 TYR A N 1
ATOM 579 C CA . TYR A 1 74 ? 5.929 -0.792 -16.848 1.00 91.25 74 TYR A CA 1
ATOM 580 C C . TYR A 1 74 ? 5.488 -0.647 -18.312 1.00 91.25 74 TYR A C 1
ATOM 582 O O . TYR A 1 74 ? 4.350 -0.944 -18.670 1.00 91.25 74 TYR A O 1
ATOM 590 N N . LYS A 1 75 ? 6.407 -0.182 -19.167 1.00 89.44 75 LYS A N 1
ATOM 591 C CA . LYS A 1 75 ? 6.226 -0.164 -20.625 1.00 89.44 75 LYS A CA 1
ATOM 592 C C . LYS A 1 75 ? 6.709 -1.488 -21.213 1.00 89.44 75 LYS A C 1
ATOM 594 O O . LYS A 1 75 ? 7.793 -1.952 -20.855 1.00 89.44 75 LYS A O 1
ATOM 599 N N . SER A 1 76 ? 5.907 -2.080 -22.090 1.00 78.19 76 SER A N 1
ATOM 600 C CA . SER A 1 76 ? 6.292 -3.248 -22.887 1.00 78.19 76 SER A CA 1
ATOM 601 C C . SER A 1 76 ? 7.155 -2.815 -24.089 1.00 78.19 76 SER A C 1
ATOM 603 O O . SER A 1 76 ? 6.954 -1.702 -24.577 1.00 78.19 76 SER A O 1
ATOM 605 N N . PRO A 1 77 ? 8.092 -3.645 -24.588 1.00 77.12 77 PRO A N 1
ATOM 606 C CA . PRO A 1 77 ? 8.526 -4.929 -24.043 1.00 77.12 77 PRO A CA 1
ATOM 607 C C . PRO A 1 77 ? 9.541 -4.731 -22.912 1.00 77.12 77 PRO A C 1
ATOM 609 O O . PRO A 1 77 ? 10.610 -4.151 -23.096 1.00 77.12 77 PRO A O 1
ATOM 612 N N . ARG A 1 78 ? 9.232 -5.246 -21.720 1.00 80.06 78 ARG A N 1
ATOM 613 C CA . ARG A 1 78 ? 10.183 -5.302 -20.605 1.00 80.06 78 ARG A CA 1
ATOM 614 C C . ARG A 1 78 ? 10.055 -6.645 -19.911 1.00 80.06 78 ARG A C 1
ATOM 616 O O . ARG A 1 78 ? 8.968 -7.035 -19.505 1.00 80.06 78 ARG A O 1
ATOM 623 N N . LYS A 1 79 ? 11.190 -7.314 -19.717 1.00 81.25 79 LYS A N 1
ATOM 624 C CA . LYS A 1 79 ? 11.253 -8.511 -18.884 1.00 81.25 79 LYS A CA 1
ATOM 625 C C . LYS A 1 79 ? 11.036 -8.117 -17.422 1.00 81.25 79 LYS A C 1
ATOM 627 O O . LYS A 1 79 ? 11.746 -7.255 -16.898 1.00 81.25 79 LYS A O 1
ATOM 632 N N . VAL A 1 80 ? 10.038 -8.722 -16.791 1.00 86.94 80 VAL A N 1
ATOM 633 C CA . VAL A 1 80 ? 9.754 -8.561 -15.361 1.00 86.94 80 VAL A CA 1
ATOM 634 C C . VAL A 1 80 ? 10.852 -9.264 -14.552 1.00 86.94 80 VAL A C 1
ATOM 636 O O . VAL A 1 80 ? 11.364 -10.305 -14.970 1.00 86.94 80 VAL A O 1
ATOM 639 N N . HIS A 1 81 ? 11.294 -8.651 -13.449 1.00 91.12 81 HIS A N 1
ATOM 640 C CA . HIS A 1 81 ? 12.350 -9.227 -12.611 1.00 91.12 81 HIS A CA 1
ATOM 641 C C . HIS A 1 81 ? 11.844 -10.496 -1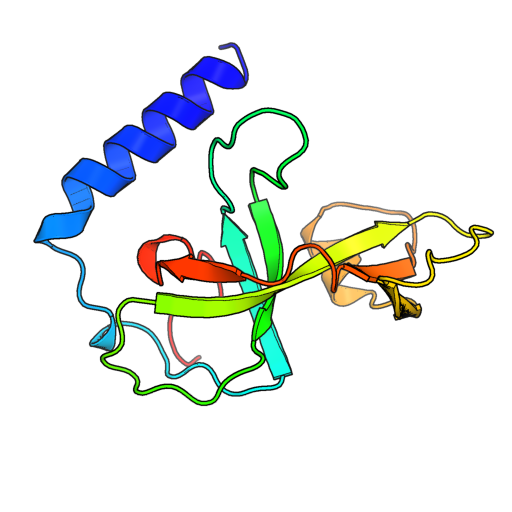1.904 1.00 91.12 81 HIS A C 1
ATOM 643 O O . HIS A 1 81 ? 10.653 -10.619 -11.647 1.00 91.12 81 HIS A O 1
ATOM 649 N N . SER A 1 82 ? 12.727 -11.425 -11.528 1.00 92.31 82 SER A N 1
ATOM 650 C CA . SER A 1 82 ? 12.330 -12.684 -10.864 1.00 92.31 82 SER A CA 1
ATOM 651 C C . SER A 1 82 ? 11.602 -12.479 -9.530 1.00 92.31 82 SER A C 1
ATOM 653 O O . SER A 1 82 ? 10.829 -13.327 -9.103 1.00 92.31 82 SER A O 1
ATOM 655 N N . SER A 1 83 ? 11.842 -11.342 -8.875 1.00 93.81 83 SER A N 1
ATOM 656 C CA . SER A 1 83 ? 11.183 -10.927 -7.629 1.00 93.81 83 SER A CA 1
ATOM 657 C C . SER A 1 83 ? 9.898 -10.118 -7.854 1.00 93.81 83 SER A C 1
ATOM 659 O O . SER A 1 83 ? 9.456 -9.390 -6.960 1.00 93.81 83 SER A O 1
ATOM 661 N N . GLU A 1 84 ? 9.378 -10.112 -9.074 1.00 95.06 84 GLU A N 1
ATOM 662 C CA . GLU A 1 84 ? 8.196 -9.369 -9.479 1.00 95.06 84 GLU A CA 1
ATOM 663 C C . GLU A 1 84 ? 7.230 -10.329 -10.179 1.00 95.06 84 GLU A C 1
ATOM 665 O O . GLU A 1 84 ? 7.648 -11.261 -10.862 1.00 95.06 84 GLU A O 1
ATOM 670 N N . VAL A 1 85 ? 5.933 -10.092 -10.013 1.00 95.50 85 VAL A N 1
ATOM 671 C CA . VAL A 1 85 ? 4.887 -10.866 -10.691 1.00 95.50 85 VAL A CA 1
ATOM 672 C C . VAL A 1 85 ? 4.211 -9.960 -11.702 1.00 95.50 85 VAL A C 1
ATOM 674 O O . VAL A 1 85 ? 3.741 -8.879 -11.342 1.00 95.50 85 VAL A O 1
ATOM 677 N N . ASP A 1 86 ? 4.192 -10.381 -12.962 1.00 95.00 86 ASP A N 1
ATOM 678 C CA . ASP A 1 86 ? 3.463 -9.685 -14.017 1.00 95.00 86 ASP A CA 1
ATOM 679 C C . ASP A 1 86 ? 1.960 -9.923 -13.854 1.00 95.00 86 ASP A C 1
ATOM 681 O O . ASP A 1 86 ? 1.515 -11.067 -13.773 1.00 95.00 86 ASP A O 1
ATOM 685 N N . LEU A 1 87 ? 1.188 -8.841 -13.790 1.00 93.88 87 LEU A N 1
ATOM 686 C CA . LEU A 1 87 ? -0.271 -8.872 -13.698 1.00 93.88 87 LEU A CA 1
ATOM 687 C C . LEU A 1 87 ? -0.933 -8.495 -15.033 1.00 93.88 87 LEU A C 1
ATOM 689 O O . LEU A 1 87 ? -2.156 -8.410 -15.108 1.00 93.88 87 LEU A O 1
ATOM 693 N N . GLY A 1 88 ? -0.142 -8.251 -16.083 1.00 92.38 88 GLY A N 1
ATOM 694 C CA . GLY A 1 88 ? -0.638 -7.809 -17.381 1.00 92.38 88 GLY A CA 1
ATOM 695 C C . GLY A 1 88 ? -1.138 -6.364 -17.367 1.00 92.38 88 GLY A C 1
ATOM 696 O O . GLY A 1 88 ? -0.777 -5.553 -16.512 1.00 92.38 88 GLY A O 1
ATOM 697 N N . VAL A 1 89 ? -1.949 -6.003 -18.359 1.00 91.81 89 VAL A N 1
ATOM 698 C CA . VAL A 1 89 ? -2.521 -4.655 -18.475 1.00 91.81 89 VAL A CA 1
ATOM 699 C C . VAL A 1 89 ? -3.822 -4.594 -17.682 1.00 91.81 89 VAL A C 1
ATOM 701 O O . VAL A 1 89 ? -4.759 -5.327 -17.982 1.00 91.81 89 VAL A O 1
ATOM 704 N N . ILE A 1 90 ? -3.886 -3.683 -16.709 1.00 91.25 90 ILE A N 1
ATOM 705 C CA . ILE A 1 90 ? -5.091 -3.392 -15.922 1.00 91.25 90 ILE A CA 1
ATOM 706 C C . ILE A 1 90 ? -5.490 -1.936 -16.220 1.00 91.25 90 ILE A C 1
ATOM 708 O O . ILE A 1 90 ? -4.917 -1.015 -15.623 1.00 91.25 90 ILE A O 1
ATOM 712 N N . PRO A 1 91 ? -6.392 -1.690 -17.194 1.00 87.88 91 PRO A N 1
ATOM 713 C CA . PRO A 1 91 ? -6.718 -0.345 -17.674 1.00 87.88 91 PRO A CA 1
ATOM 714 C C . PRO A 1 91 ? -7.165 0.611 -16.568 1.00 87.88 91 PRO A C 1
ATOM 716 O O . PRO A 1 91 ? -6.776 1.779 -16.571 1.00 87.88 91 PRO A O 1
ATOM 719 N N . GLU A 1 92 ? -7.913 0.111 -15.589 1.00 87.12 92 GLU A N 1
ATOM 720 C CA . GLU A 1 92 ? -8.435 0.889 -14.471 1.00 87.12 92 GLU A CA 1
ATOM 721 C C . GLU A 1 92 ? -7.286 1.512 -13.669 1.00 87.12 92 GLU A C 1
ATOM 723 O O . GLU A 1 92 ? -7.333 2.694 -13.339 1.00 87.12 92 GLU A O 1
ATOM 728 N N . LEU A 1 93 ? -6.200 0.775 -13.414 1.00 86.94 93 LEU A N 1
ATOM 729 C CA . LEU A 1 93 ? -5.049 1.296 -12.661 1.00 86.94 93 LEU A CA 1
ATOM 730 C C . LEU A 1 93 ? -4.242 2.339 -13.447 1.00 86.94 93 LEU A C 1
ATOM 732 O O . LEU A 1 93 ? -3.600 3.205 -12.846 1.00 86.94 93 LEU A O 1
ATOM 736 N N . ASN A 1 94 ? -4.287 2.281 -14.779 1.00 80.81 94 ASN A N 1
ATOM 737 C CA . ASN A 1 94 ? -3.618 3.243 -15.654 1.00 80.81 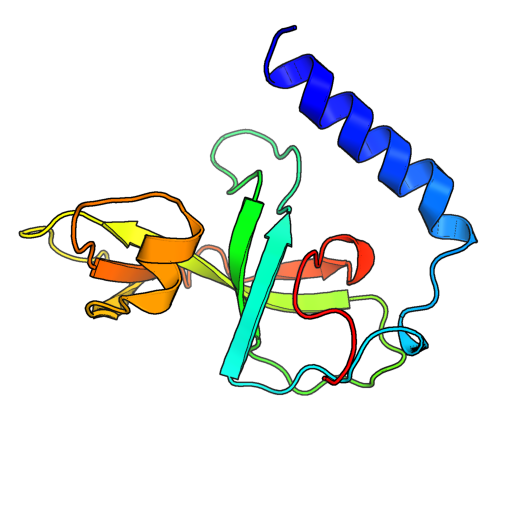94 ASN A CA 1
ATOM 738 C C . ASN A 1 94 ? -4.394 4.563 -15.741 1.00 80.81 94 ASN A C 1
ATOM 740 O O . ASN A 1 94 ? -3.795 5.636 -15.623 1.00 80.81 94 ASN A O 1
ATOM 744 N N . GLN A 1 95 ? -5.722 4.488 -15.869 1.00 73.88 95 GLN A N 1
ATOM 745 C CA . GLN A 1 95 ? -6.601 5.656 -15.982 1.00 73.88 95 GLN A CA 1
ATOM 746 C C . GLN A 1 95 ? -6.534 6.548 -14.740 1.00 73.88 95 GLN A C 1
ATOM 748 O O . GLN A 1 95 ? -6.400 7.765 -14.855 1.00 73.88 95 GLN A O 1
ATOM 753 N N . HIS A 1 96 ? -6.524 5.956 -13.542 1.00 68.81 96 HIS A N 1
ATOM 754 C CA . HIS A 1 96 ? -6.428 6.716 -12.292 1.00 68.81 96 HIS A CA 1
ATOM 755 C C . HIS A 1 96 ? -5.099 7.473 -12.121 1.00 68.81 96 HIS A C 1
ATOM 757 O O . HIS A 1 96 ? -5.012 8.391 -11.306 1.00 68.81 96 HIS A O 1
ATOM 763 N N . ARG A 1 97 ? -4.057 7.115 -12.882 1.00 66.25 97 ARG A N 1
ATOM 764 C CA . ARG A 1 97 ? -2.772 7.831 -12.898 1.00 66.25 97 ARG A CA 1
ATOM 765 C C . ARG A 1 97 ? -2.706 8.935 -13.954 1.00 66.25 97 ARG A C 1
ATOM 767 O O . ARG A 1 97 ? -1.673 9.588 -14.058 1.00 66.25 97 ARG A O 1
ATOM 774 N N . GLY A 1 98 ? -3.776 9.143 -14.726 1.00 68.44 98 GLY A N 1
ATOM 775 C CA . GLY A 1 98 ? -3.786 10.077 -15.852 1.00 68.44 98 GLY A CA 1
ATOM 776 C C . GLY A 1 98 ? -2.913 9.617 -17.021 1.00 68.44 98 GLY A C 1
ATOM 777 O O . GLY A 1 98 ? -2.554 10.428 -17.871 1.00 68.44 98 GLY A O 1
ATOM 778 N N . ASN A 1 99 ? -2.549 8.330 -17.064 1.00 69.94 99 ASN A N 1
ATOM 779 C CA . ASN A 1 99 ? -1.776 7.780 -18.167 1.00 69.94 99 ASN A CA 1
ATOM 780 C C . ASN A 1 99 ? -2.705 7.517 -19.352 1.00 69.94 99 ASN A C 1
ATOM 782 O O . ASN A 1 99 ? -3.687 6.786 -19.234 1.00 69.94 99 ASN A O 1
ATOM 786 N N . THR A 1 100 ? -2.363 8.085 -20.503 1.00 70.12 100 THR A N 1
ATOM 787 C CA . THR A 1 100 ? -3.044 7.839 -21.781 1.00 70.12 100 THR A CA 1
ATOM 788 C C . THR A 1 100 ? -2.547 6.567 -22.473 1.00 70.12 100 THR A C 1
ATOM 790 O O . THR A 1 100 ? -3.234 6.019 -23.330 1.00 70.12 100 THR A O 1
ATOM 793 N N . GLU A 1 101 ? -1.370 6.068 -22.087 1.00 78.69 101 GLU A N 1
ATOM 794 C CA . GLU A 1 101 ? -0.794 4.821 -22.590 1.00 78.69 101 GLU A CA 1
ATOM 795 C C . GLU A 1 101 ? -1.267 3.610 -21.765 1.00 78.69 101 GLU A C 1
ATOM 797 O O . GLU A 1 101 ? -1.285 3.646 -20.531 1.00 78.69 101 GLU A O 1
ATOM 802 N N . LEU A 1 102 ? -1.591 2.501 -22.442 1.00 83.06 102 LEU A N 1
ATOM 803 C CA . LEU A 1 102 ? -1.847 1.212 -21.794 1.00 83.06 102 LEU A CA 1
ATOM 804 C C . LEU A 1 102 ? -0.525 0.616 -21.294 1.00 83.06 102 LEU A C 1
ATOM 806 O O . LEU A 1 102 ? 0.270 0.085 -22.069 1.00 83.06 102 LEU A O 1
ATOM 810 N N . LEU A 1 103 ? -0.289 0.717 -19.987 1.00 90.38 103 LEU A N 1
ATOM 811 C CA . LEU A 1 103 ? 0.894 0.172 -19.323 1.00 90.38 103 LEU A CA 1
ATOM 812 C C . LEU A 1 103 ? 0.599 -1.199 -18.709 1.00 90.38 103 LEU A C 1
ATOM 814 O O . LEU A 1 103 ? -0.505 -1.460 -18.224 1.00 90.38 103 LEU A O 1
ATOM 818 N N . GLY A 1 104 ? 1.616 -2.059 -18.684 1.00 92.44 104 GLY A N 1
ATOM 819 C CA . GLY A 1 104 ? 1.577 -3.287 -17.899 1.00 92.44 104 GLY A CA 1
ATOM 820 C C . GLY A 1 104 ? 1.702 -2.978 -16.408 1.00 92.44 104 GLY A C 1
ATOM 821 O O . GLY A 1 104 ? 2.311 -1.979 -16.018 1.00 92.44 104 GLY A O 1
ATOM 822 N N . THR A 1 105 ? 1.134 -3.831 -15.566 1.00 94.12 105 THR A N 1
ATOM 823 C CA . THR A 1 105 ? 1.178 -3.748 -14.105 1.00 94.12 105 THR A CA 1
ATOM 824 C C . THR A 1 105 ? 1.951 -4.933 -13.560 1.00 94.12 105 THR A C 1
ATOM 826 O O . THR A 1 105 ? 1.765 -6.062 -13.994 1.00 94.12 105 THR A O 1
ATOM 829 N N . LYS A 1 106 ? 2.810 -4.685 -12.576 1.00 95.31 106 LYS A N 1
ATOM 830 C CA . LYS A 1 106 ? 3.555 -5.728 -11.873 1.00 95.31 106 LYS A CA 1
ATOM 831 C C . LYS A 1 106 ? 3.504 -5.532 -10.366 1.00 95.31 106 LYS A C 1
ATOM 833 O O . LYS A 1 106 ? 3.554 -4.398 -9.882 1.00 95.31 106 LYS A O 1
ATOM 838 N N . ALA A 1 107 ? 3.456 -6.636 -9.631 1.00 97.00 107 ALA A N 1
ATOM 839 C CA . ALA A 1 107 ? 3.565 -6.662 -8.180 1.00 97.00 107 ALA A CA 1
ATOM 840 C C . ALA A 1 107 ? 5.033 -6.820 -7.764 1.00 97.00 107 ALA A C 1
ATOM 842 O O . ALA A 1 107 ? 5.721 -7.734 -8.220 1.00 97.00 107 ALA A O 1
ATOM 843 N N . LYS A 1 108 ? 5.534 -5.930 -6.902 1.00 96.56 108 LYS A N 1
ATOM 844 C CA . LYS A 1 108 ? 6.929 -5.941 -6.438 1.00 96.56 108 LYS A CA 1
ATOM 845 C C . LYS A 1 108 ? 7.053 -6.739 -5.140 1.00 96.56 108 LYS A C 1
ATOM 847 O O . LYS A 1 108 ? 7.066 -6.151 -4.061 1.00 96.56 108 LYS A O 1
ATOM 852 N N . ILE A 1 109 ? 7.182 -8.064 -5.242 1.00 96.56 109 ILE A N 1
ATOM 853 C CA . ILE A 1 109 ? 7.256 -8.974 -4.079 1.00 96.56 109 ILE A CA 1
ATOM 854 C C . ILE A 1 109 ? 8.397 -8.587 -3.131 1.00 96.56 109 ILE A C 1
ATOM 856 O O . ILE A 1 109 ? 8.216 -8.571 -1.919 1.00 96.56 109 ILE A O 1
ATOM 860 N N . SER A 1 110 ? 9.546 -8.170 -3.673 1.00 94.94 110 SER A N 1
ATOM 861 C CA . SER A 1 110 ? 10.696 -7.708 -2.876 1.00 94.94 110 SER A CA 1
ATOM 862 C C . SER A 1 110 ? 10.440 -6.446 -2.041 1.00 94.94 110 SER A C 1
ATOM 864 O O . SER A 1 110 ? 11.291 -6.064 -1.247 1.00 94.94 110 SER A O 1
ATOM 866 N N . HIS A 1 111 ? 9.301 -5.779 -2.235 1.00 95.31 111 HIS A N 1
ATOM 867 C CA . HIS A 1 111 ? 8.886 -4.589 -1.491 1.00 95.31 111 HIS A CA 1
ATOM 868 C C . HIS A 1 111 ? 7.636 -4.849 -0.632 1.00 95.31 111 HIS A C 1
ATOM 870 O O . HIS A 1 111 ? 7.001 -3.892 -0.184 1.00 95.31 111 HIS A O 1
ATOM 876 N N . LEU A 1 112 ? 7.262 -6.120 -0.427 1.00 96.69 112 LEU A N 1
ATOM 877 C CA . LEU A 1 112 ? 6.222 -6.518 0.519 1.00 96.69 112 LEU A CA 1
ATOM 878 C C . LEU A 1 112 ? 6.516 -5.908 1.890 1.00 96.69 112 LEU A C 1
ATOM 880 O O . LEU A 1 112 ? 7.638 -5.999 2.391 1.00 96.69 112 LEU A O 1
ATOM 884 N N . ARG A 1 113 ? 5.509 -5.276 2.496 1.00 96.94 113 ARG A N 1
ATOM 885 C CA . ARG A 1 113 ? 5.642 -4.689 3.833 1.00 96.94 113 ARG A CA 1
ATOM 886 C C . ARG A 1 113 ? 4.295 -4.460 4.496 1.00 96.94 113 ARG A C 1
ATOM 888 O O . ARG A 1 113 ? 3.274 -4.318 3.827 1.00 96.94 113 ARG A O 1
ATOM 895 N N . SER A 1 114 ? 4.331 -4.339 5.818 1.00 97.31 114 SER A N 1
ATOM 896 C CA . SER A 1 114 ? 3.227 -3.759 6.576 1.00 97.31 114 SER A CA 1
ATOM 897 C C . SER A 1 114 ? 3.219 -2.231 6.441 1.00 97.31 114 SER A C 1
ATOM 899 O O . SER A 1 114 ? 4.273 -1.583 6.390 1.00 97.31 114 SER A O 1
ATOM 901 N N . ILE A 1 115 ? 2.022 -1.655 6.358 1.00 96.88 115 ILE A N 1
ATOM 902 C CA . ILE A 1 115 ? 1.763 -0.214 6.313 1.00 96.88 115 ILE A CA 1
ATOM 903 C C . ILE A 1 115 ? 0.726 0.167 7.373 1.00 96.88 115 ILE A C 1
ATOM 905 O O . ILE A 1 115 ? -0.188 -0.598 7.663 1.00 96.88 115 ILE A O 1
ATOM 909 N N . SER A 1 116 ? 0.804 1.383 7.918 1.00 96.75 116 SER A N 1
ATOM 910 C CA . SER A 1 116 ? -0.296 1.925 8.730 1.00 96.75 116 SER A CA 1
ATOM 911 C C . SER A 1 116 ? -1.530 2.172 7.860 1.00 96.75 116 SER A C 1
ATOM 913 O O . SER A 1 116 ? -1.429 2.800 6.804 1.00 96.75 116 SER A O 1
ATOM 915 N N . LYS A 1 117 ? -2.716 1.767 8.331 1.00 96.50 117 LYS A N 1
ATOM 916 C CA . LYS A 1 117 ? -3.993 2.025 7.647 1.00 96.50 117 LYS A CA 1
ATOM 917 C C . LYS A 1 117 ? -4.306 3.526 7.516 1.00 96.50 117 LYS A C 1
ATOM 919 O O . LYS A 1 117 ? -5.117 3.910 6.673 1.00 96.50 117 LYS A O 1
ATOM 924 N N . MET A 1 118 ? -3.620 4.398 8.265 1.00 95.94 118 MET A N 1
ATOM 925 C CA . MET A 1 118 ? -3.665 5.858 8.069 1.00 95.94 118 MET A CA 1
ATOM 926 C C . MET A 1 118 ? -3.210 6.281 6.670 1.00 95.94 118 MET A C 1
ATOM 928 O O . MET A 1 118 ? -3.694 7.286 6.147 1.00 95.94 118 MET A O 1
ATOM 932 N N . ARG A 1 119 ? -2.301 5.505 6.067 1.00 95.75 119 ARG A N 1
ATOM 933 C CA . ARG A 1 119 ? -1.685 5.771 4.762 1.00 95.75 119 ARG A CA 1
ATOM 934 C C . ARG A 1 119 ? -2.566 5.369 3.580 1.00 95.75 119 ARG A C 1
ATOM 936 O O . ARG A 1 119 ? -2.190 5.634 2.443 1.00 95.75 119 ARG A O 1
ATOM 943 N N . ILE A 1 120 ? -3.723 4.750 3.827 1.00 96.12 120 ILE A N 1
ATOM 944 C CA . ILE A 1 120 ? -4.654 4.318 2.779 1.00 96.12 120 ILE A CA 1
ATOM 945 C C . ILE A 1 120 ? -5.525 5.501 2.348 1.00 96.12 120 ILE A C 1
ATOM 947 O O . ILE A 1 120 ? -6.309 6.040 3.133 1.00 96.12 120 ILE A O 1
ATOM 951 N N . TYR A 1 121 ? -5.412 5.902 1.087 1.00 94.38 121 TYR A N 1
ATOM 952 C CA . TYR A 1 121 ? -6.207 6.973 0.488 1.00 94.38 121 TYR A CA 1
ATOM 953 C C . TYR A 1 121 ? -7.539 6.465 -0.053 1.00 94.38 121 TYR A C 1
ATOM 955 O O . TYR A 1 121 ? -8.556 7.141 0.110 1.00 94.38 121 TYR A O 1
ATOM 963 N N . TYR A 1 122 ? -7.552 5.281 -0.669 1.00 93.62 122 TYR A N 1
ATOM 964 C CA . TYR A 1 122 ? -8.743 4.721 -1.302 1.00 93.62 122 TYR A CA 1
ATOM 965 C C . TYR A 1 122 ? -8.663 3.188 -1.415 1.00 93.62 122 TYR A C 1
ATOM 967 O O . TYR A 1 122 ? -7.566 2.668 -1.599 1.00 93.62 122 TYR A O 1
ATOM 975 N N . PRO A 1 123 ? -9.797 2.464 -1.375 1.00 93.69 123 PRO A N 1
ATOM 976 C CA . PRO A 1 123 ? -11.107 2.895 -0.877 1.00 93.69 123 PRO A CA 1
ATOM 977 C C . PRO A 1 123 ? -11.143 2.926 0.659 1.00 93.69 123 PRO A C 1
ATOM 979 O O . PRO A 1 123 ? -10.727 1.975 1.305 1.00 93.69 123 PRO A O 1
ATOM 982 N N . ARG A 1 124 ? -11.672 3.999 1.274 1.00 91.38 124 ARG A N 1
ATOM 983 C CA . ARG A 1 124 ? -11.702 4.137 2.753 1.00 91.38 124 ARG A CA 1
ATOM 984 C C . ARG A 1 124 ? -13.005 3.696 3.412 1.00 91.38 124 ARG A C 1
ATOM 986 O O . ARG A 1 124 ? -12.989 3.288 4.568 1.00 91.38 124 ARG A O 1
ATOM 993 N N . LYS A 1 125 ? -14.133 3.797 2.716 1.00 84.69 125 LYS A N 1
ATOM 994 C CA . LYS A 1 125 ? -15.454 3.384 3.210 1.00 84.69 125 LYS A CA 1
ATOM 995 C C . LYS A 1 125 ? -16.038 2.357 2.249 1.00 84.69 125 LYS A C 1
ATOM 997 O O . LYS A 1 125 ? -15.652 2.329 1.082 1.00 84.69 125 LYS A O 1
ATOM 1002 N N . LYS A 1 126 ? -16.942 1.514 2.748 1.00 66.44 126 LYS A N 1
ATOM 1003 C CA . LYS A 1 126 ? -17.768 0.678 1.876 1.00 66.44 126 LYS A CA 1
ATOM 1004 C C . LYS A 1 126 ? -18.666 1.636 1.080 1.00 66.44 126 LYS A C 1
ATOM 1006 O O . LYS A 1 126 ? -19.268 2.514 1.702 1.00 66.44 126 LYS A O 1
ATOM 1011 N N . GLY A 1 127 ? -18.614 1.544 -0.249 1.00 53.62 127 GLY A N 1
ATOM 1012 C CA . GLY A 1 127 ? -19.620 2.161 -1.114 1.00 53.62 127 GLY A CA 1
ATOM 1013 C C . GLY A 1 127 ? -20.988 1.554 -0.852 1.00 53.62 127 GLY A C 1
ATOM 1014 O O . GLY A 1 127 ? -21.019 0.405 -0.347 1.00 53.62 127 GLY A O 1
#

Sequence (127 aa):
MAVSTKRLYDFSGYLQFELKFDPKRLKKYEPGDIIDVDFGFNVGAELGGRHYAVVVEDNARSDGTIMVIPLSSYKSPRKVHSSEVDLGVIPELNQHRGNTELLGTKAKISHLRSISKMRIYYPRKKG